Protein AF-A0A9W9YMY6-F1 (afdb_monomer)

Foldseek 3Di:
DDDPDDDADDPCVVVQADDPWDWDADPVRDIATRADAQFDDRRRPHGHFPQCPLPHPDGPEPDPWDWAGDGRFIFTHDDPPDDDTPRDRSCVVVPDDPPDDPPDPDDDDDDDDDDDDDDDDDDDDDD

Nearest PDB structures (foldseek):
  4xbm-assembly2_B  TM=7.900E-01  e=4.863E-05  Homo sapiens
  5fma-assembly1_A  TM=5.945E-01  e=8.253E-06  Homo sapiens
  5fm9-assembly1_A-2  TM=5.738E-01  e=5.297E-06  Homo sapiens
  5fma-assembly2_B  TM=5.670E-01  e=8.253E-06  Homo sapiens
  5mvx-assembly1_A  TM=5.708E-01  e=1.130E-02  Homo sapiens

Sequence (127 aa):
MKGPVCQFVDECHSIPCNGSATCLTDAFGRHSCLCPRGWTGKNCSIDIDNCVSVNSSLSPCHHGSTCVNTPGSFVCQCVPGHTGNIFKDPLSQSERVYPYHSIPLMTINVFTLIMVDTEKAMSFGIT

Mean predicted aligned error: 15.86 Å

Solvent-accessible surface area (backbone atoms only — not comparable to full-atom values): 8636 Å² total; per-residue (Å²): 140,89,68,101,67,90,72,91,54,66,50,47,77,75,59,66,34,36,88,85,29,48,62,43,56,47,100,83,51,45,64,47,41,50,47,45,75,36,36,34,65,79,33,28,76,38,68,43,57,49,66,67,62,58,68,83,82,52,70,86,34,65,92,84,19,46,67,43,64,40,94,45,38,43,42,31,49,59,44,93,98,55,85,70,73,63,70,70,56,96,58,84,73,63,93,68,78,75,100,76,82,90,72,79,92,78,78,93,80,85,90,76,88,77,88,81,91,80,80,90,80,90,79,91,83,90,130

Structure (mmCIF, N/CA/C/O backbone):
data_AF-A0A9W9YMY6-F1
#
_entry.id   AF-A0A9W9YMY6-F1
#
loop_
_atom_site.group_PDB
_atom_site.id
_atom_site.type_symbol
_atom_site.label_atom_id
_atom_site.label_alt_id
_atom_site.label_comp_id
_atom_site.label_asym_id
_atom_site.label_entity_id
_atom_site.label_seq_id
_atom_site.pdbx_PDB_ins_code
_atom_site.Cartn_x
_atom_site.Cartn_y
_atom_site.Cartn_z
_atom_site.occupancy
_atom_site.B_iso_or_equiv
_atom_site.auth_seq_id
_atom_site.auth_comp_id
_atom_site.auth_asym_id
_atom_site.auth_atom_id
_atom_site.pdbx_PDB_model_num
ATOM 1 N N . MET A 1 1 ? 8.339 -10.812 -30.175 1.00 56.59 1 MET A N 1
ATOM 2 C CA . MET A 1 1 ? 8.228 -9.529 -30.904 1.00 56.59 1 MET A CA 1
ATOM 3 C C . MET A 1 1 ? 9.308 -9.482 -31.982 1.00 56.59 1 MET A C 1
ATOM 5 O O . MET A 1 1 ? 10.398 -9.973 -31.716 1.00 56.59 1 MET A O 1
ATOM 9 N N . LYS A 1 2 ? 9.007 -8.997 -33.195 1.00 68.25 2 LYS A N 1
ATOM 10 C CA . LYS A 1 2 ? 9.969 -8.840 -34.307 1.00 68.25 2 LYS A CA 1
ATOM 11 C C . LYS A 1 2 ? 9.655 -7.539 -35.049 1.00 68.25 2 LYS A C 1
ATOM 13 O O . LYS A 1 2 ? 8.485 -7.263 -35.292 1.00 68.25 2 LYS A O 1
ATOM 18 N N . GLY A 1 3 ? 10.682 -6.777 -35.406 1.00 77.06 3 GLY A N 1
ATOM 19 C CA . GLY A 1 3 ? 10.560 -5.522 -36.144 1.00 77.06 3 GLY A CA 1
ATOM 20 C C . GLY A 1 3 ? 11.906 -5.104 -36.742 1.00 77.06 3 GLY A C 1
ATOM 21 O O . GLY A 1 3 ? 12.932 -5.665 -36.357 1.00 77.06 3 GLY A O 1
ATOM 22 N N . PRO A 1 4 ? 11.913 -4.147 -37.686 1.00 76.88 4 PRO A N 1
ATOM 23 C CA . PRO A 1 4 ? 13.142 -3.655 -38.315 1.00 76.88 4 PRO A CA 1
ATOM 24 C C . PRO A 1 4 ? 14.014 -2.834 -37.351 1.00 76.88 4 PRO A C 1
ATOM 26 O O . PRO A 1 4 ? 15.201 -2.658 -37.604 1.00 76.88 4 PRO A O 1
ATOM 29 N N . VAL A 1 5 ? 13.433 -2.360 -36.242 1.00 80.38 5 VAL A N 1
ATOM 30 C CA . VAL A 1 5 ? 14.123 -1.666 -35.152 1.00 80.38 5 VAL A CA 1
ATOM 31 C C . VAL A 1 5 ? 13.655 -2.263 -33.826 1.00 80.38 5 VAL A C 1
ATOM 33 O O . VAL A 1 5 ? 12.453 -2.383 -33.583 1.00 80.38 5 VAL A O 1
ATOM 36 N N . CYS A 1 6 ? 14.604 -2.647 -32.973 1.00 78.94 6 CYS A N 1
ATOM 37 C CA . CYS A 1 6 ? 14.331 -3.074 -31.604 1.00 78.94 6 CYS A CA 1
ATOM 38 C C . CYS A 1 6 ? 14.374 -1.842 -30.700 1.00 78.94 6 CYS A C 1
ATOM 40 O O . CYS A 1 6 ? 15.440 -1.264 -30.503 1.00 78.94 6 CYS A O 1
ATOM 42 N N . GLN A 1 7 ? 13.222 -1.442 -30.168 1.00 81.81 7 GLN A N 1
ATOM 43 C CA . GLN A 1 7 ? 13.110 -0.330 -29.227 1.00 81.81 7 GLN A CA 1
ATOM 44 C C . GLN A 1 7 ? 12.648 -0.825 -27.859 1.00 81.81 7 GLN A C 1
ATOM 46 O O . GLN A 1 7 ? 11.979 -1.855 -27.759 1.00 81.81 7 GLN A O 1
ATOM 51 N N . PHE A 1 8 ? 13.015 -0.081 -26.818 1.00 82.38 8 PHE A N 1
ATOM 52 C CA . PHE A 1 8 ? 12.474 -0.282 -25.481 1.00 82.38 8 PHE A CA 1
ATOM 53 C C . PHE A 1 8 ? 10.972 0.011 -25.503 1.00 82.38 8 PHE A C 1
ATOM 55 O O . PHE A 1 8 ? 10.556 1.054 -26.010 1.00 82.38 8 PHE A O 1
ATOM 62 N N . VAL A 1 9 ? 10.169 -0.914 -24.983 1.00 86.75 9 VAL A N 1
ATOM 63 C CA . VAL A 1 9 ? 8.732 -0.702 -24.818 1.00 86.75 9 VAL A CA 1
ATOM 64 C C . VAL A 1 9 ? 8.505 -0.262 -23.383 1.00 86.75 9 VAL A C 1
ATOM 66 O O . VAL A 1 9 ? 8.827 -1.001 -22.458 1.00 86.75 9 VAL A O 1
ATOM 69 N N 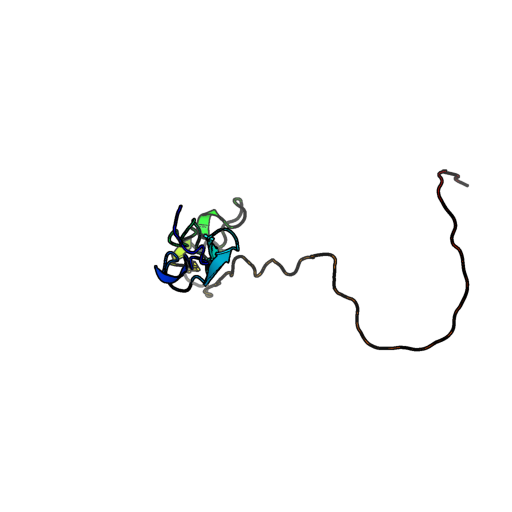. ASP A 1 10 ? 7.989 0.953 -23.204 1.00 88.38 10 ASP A N 1
ATOM 70 C CA . ASP A 1 10 ? 7.561 1.422 -21.893 1.00 88.38 10 ASP A CA 1
ATOM 71 C C . ASP A 1 10 ? 6.146 0.925 -21.591 1.00 88.38 10 ASP A C 1
ATOM 73 O O . ASP A 1 10 ? 5.148 1.515 -22.008 1.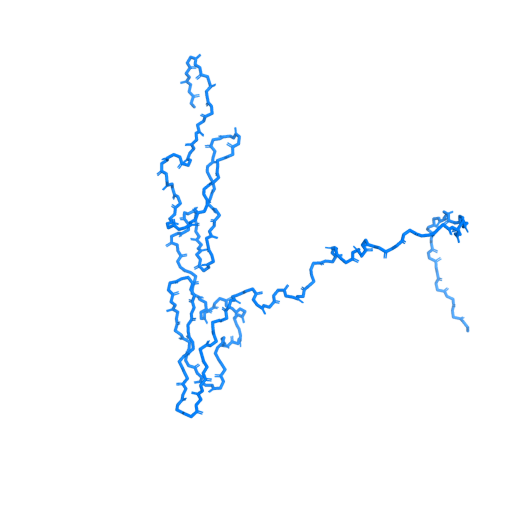00 88.38 10 ASP A O 1
ATOM 77 N N . GLU A 1 11 ? 6.065 -0.163 -20.835 1.00 91.94 11 GLU A N 1
ATOM 78 C CA . GLU A 1 11 ? 4.796 -0.780 -20.449 1.00 91.94 11 GLU A CA 1
ATOM 79 C C . GLU A 1 11 ? 3.989 0.060 -19.447 1.00 91.94 11 GLU A C 1
ATOM 81 O O . GLU A 1 11 ? 2.802 -0.195 -19.232 1.00 91.94 11 GLU A O 1
ATOM 86 N N . CYS A 1 12 ? 4.592 1.090 -18.849 1.00 94.19 12 CYS A N 1
ATOM 87 C CA . CYS A 1 12 ? 3.883 2.036 -17.996 1.00 94.19 12 CYS A CA 1
ATOM 88 C C . CYS A 1 12 ? 3.067 3.061 -18.785 1.00 94.19 12 CYS A C 1
ATOM 90 O O . CYS A 1 12 ? 2.181 3.698 -18.209 1.00 94.19 12 CYS A O 1
ATOM 92 N N . HIS A 1 13 ? 3.288 3.178 -20.098 1.00 93.81 13 HIS A N 1
ATOM 93 C CA . HIS A 1 13 ? 2.538 4.094 -20.953 1.00 93.81 13 HIS A CA 1
ATOM 94 C C . HIS A 1 13 ? 1.028 3.807 -20.953 1.00 93.81 13 HIS A C 1
ATOM 96 O O . HIS A 1 13 ? 0.221 4.730 -21.040 1.00 93.81 13 HIS A O 1
ATOM 102 N N . SER A 1 14 ? 0.624 2.541 -20.801 1.00 92.38 14 SER A N 1
ATOM 103 C CA . SER A 1 14 ? -0.791 2.153 -20.742 1.00 92.38 14 SER A CA 1
ATOM 104 C C . SER A 1 14 ? -1.428 2.317 -19.357 1.00 92.38 14 SER A C 1
ATOM 106 O O . SER A 1 14 ? -2.557 1.873 -19.169 1.00 92.38 14 SER A O 1
ATOM 108 N N . ILE A 1 15 ? -0.711 2.894 -18.385 1.00 93.19 15 ILE A N 1
ATOM 109 C CA . ILE A 1 15 ? -1.171 3.110 -17.003 1.00 93.19 15 ILE A CA 1
ATOM 110 C C . ILE A 1 15 ? -1.733 1.807 -16.384 1.00 93.19 15 ILE A C 1
ATOM 112 O O . ILE A 1 15 ? -2.899 1.740 -15.995 1.00 93.19 15 ILE A O 1
ATOM 116 N N . PRO A 1 16 ? -0.936 0.720 -16.318 1.00 94.44 16 PRO A N 1
ATOM 117 C CA . PRO A 1 16 ? -1.428 -0.577 -15.846 1.00 94.44 16 PRO A CA 1
ATOM 118 C C . PRO A 1 16 ? -1.680 -0.623 -14.329 1.00 94.44 16 PRO A C 1
ATOM 120 O O . PRO A 1 16 ? -2.405 -1.498 -13.860 1.00 94.44 16 PRO A O 1
ATOM 123 N N . CYS A 1 17 ? -1.082 0.288 -13.557 1.00 96.31 17 CYS A N 1
ATOM 124 C CA . CYS A 1 17 ? -1.197 0.340 -12.102 1.00 96.31 17 CYS A CA 1
ATOM 125 C C . CYS A 1 17 ? -2.346 1.258 -11.665 1.00 96.31 17 CYS A C 1
ATOM 127 O O . CYS A 1 17 ? -2.553 2.321 -12.246 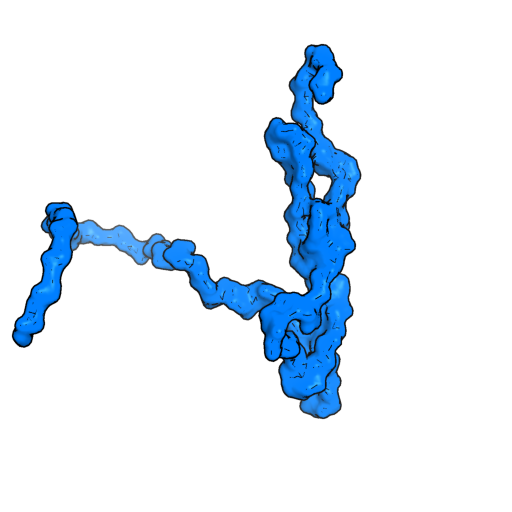1.00 96.31 17 CYS A O 1
ATOM 129 N N . ASN A 1 18 ? -3.080 0.864 -10.626 1.00 94.00 18 ASN A N 1
ATOM 130 C CA . ASN A 1 18 ? -4.263 1.583 -10.165 1.00 94.00 18 ASN A CA 1
ATOM 131 C C . ASN A 1 18 ? -3.933 2.733 -9.196 1.00 94.00 18 ASN A C 1
ATOM 133 O O . ASN A 1 18 ? -3.048 2.619 -8.345 1.00 94.00 18 ASN A O 1
ATOM 137 N N . GLY A 1 19 ? -4.722 3.807 -9.269 1.00 87.81 19 GLY A N 1
ATOM 138 C CA . GLY A 1 19 ? -4.691 4.913 -8.312 1.00 87.81 19 GLY A CA 1
ATOM 139 C C . GLY A 1 19 ? -3.327 5.601 -8.214 1.00 87.81 19 GLY A C 1
ATOM 140 O O . GLY A 1 19 ? -2.790 6.077 -9.208 1.00 87.81 19 GLY A O 1
ATOM 141 N N . SER A 1 20 ? -2.785 5.674 -6.997 1.00 86.62 20 SER A N 1
ATOM 142 C CA . SER A 1 20 ? -1.496 6.310 -6.684 1.00 86.62 20 SER A CA 1
ATOM 143 C C . SER A 1 20 ? -0.291 5.358 -6.753 1.00 86.62 20 SER A C 1
ATOM 145 O O . SER A 1 20 ? 0.783 5.685 -6.246 1.00 86.62 20 SER A O 1
ATOM 147 N N . ALA A 1 21 ? -0.449 4.172 -7.348 1.00 93.56 21 ALA A N 1
ATOM 148 C CA . ALA A 1 21 ? 0.637 3.209 -7.507 1.00 93.56 21 ALA A CA 1
ATOM 149 C C . ALA A 1 21 ? 1.727 3.707 -8.464 1.00 93.56 21 ALA A C 1
ATOM 151 O O . ALA A 1 21 ? 1.445 4.315 -9.497 1.00 93.56 21 ALA A O 1
ATOM 152 N N . THR A 1 22 ? 2.986 3.396 -8.145 1.00 95.12 22 THR A N 1
ATOM 153 C CA . THR A 1 22 ? 4.119 3.724 -9.023 1.00 95.12 22 THR A CA 1
ATOM 154 C C . THR A 1 22 ? 4.355 2.577 -9.994 1.00 95.12 22 THR A C 1
ATOM 156 O O . THR A 1 22 ? 4.588 1.445 -9.574 1.00 95.12 22 THR A O 1
ATOM 159 N N . CYS A 1 23 ? 4.301 2.864 -11.290 1.00 95.94 23 CYS A N 1
ATOM 160 C CA . CYS A 1 23 ? 4.614 1.889 -12.327 1.00 95.94 23 CYS A CA 1
ATOM 161 C C . CYS A 1 23 ? 6.111 1.896 -12.649 1.00 95.94 23 CYS A C 1
ATOM 163 O O . CYS A 1 23 ? 6.712 2.962 -12.778 1.00 95.94 23 CYS A O 1
ATOM 165 N N . LEU A 1 24 ? 6.694 0.707 -12.804 1.00 94.81 24 LEU A N 1
ATOM 166 C CA . LEU A 1 24 ? 8.075 0.506 -13.228 1.00 94.81 24 LEU A CA 1
ATOM 167 C C . LEU A 1 24 ? 8.129 -0.454 -14.417 1.00 94.81 24 LEU A C 1
ATOM 169 O O . LEU A 1 24 ? 7.585 -1.556 -14.332 1.00 94.81 24 LEU A O 1
ATOM 173 N N . THR A 1 25 ? 8.851 -0.072 -15.469 1.00 94.38 25 THR A N 1
ATOM 174 C CA . THR A 1 25 ? 9.176 -0.947 -16.603 1.00 94.38 25 THR A CA 1
ATOM 175 C C . THR A 1 25 ? 10.622 -1.429 -16.489 1.00 94.38 25 THR A C 1
ATOM 177 O O . THR A 1 25 ? 11.531 -0.627 -16.273 1.00 94.38 25 THR A O 1
ATOM 180 N N . ASP A 1 26 ? 10.852 -2.736 -16.625 1.00 89.06 26 ASP A N 1
ATOM 181 C CA . ASP A 1 26 ? 12.194 -3.324 -16.609 1.00 89.06 26 ASP A CA 1
ATOM 182 C C . ASP A 1 26 ? 12.849 -3.366 -18.002 1.00 89.06 26 ASP A C 1
ATOM 184 O O . ASP A 1 26 ? 12.207 -3.165 -19.030 1.00 89.06 26 ASP A O 1
ATOM 188 N N . ALA A 1 27 ? 14.147 -3.681 -18.046 1.00 86.06 27 ALA A N 1
ATOM 189 C CA . ALA A 1 27 ? 14.927 -3.769 -19.286 1.00 86.06 27 ALA A CA 1
ATOM 190 C C . ALA A 1 27 ? 14.426 -4.834 -20.287 1.00 86.06 27 ALA A C 1
ATOM 192 O O . ALA A 1 27 ? 14.865 -4.845 -21.437 1.00 86.06 27 ALA A O 1
ATOM 193 N N . PHE A 1 28 ? 13.529 -5.730 -19.866 1.00 86.75 28 PHE A N 1
ATOM 194 C CA . PHE A 1 28 ? 12.953 -6.792 -20.689 1.00 86.75 28 PHE A CA 1
ATOM 195 C C . PHE A 1 28 ? 11.543 -6.450 -21.196 1.00 86.75 28 PHE A C 1
ATOM 197 O O . PHE A 1 28 ? 10.913 -7.308 -21.817 1.00 86.75 28 PHE A O 1
ATOM 204 N N . GLY A 1 29 ? 11.045 -5.232 -20.948 1.00 84.50 29 GLY A N 1
ATOM 205 C CA . GLY A 1 29 ? 9.695 -4.820 -21.341 1.00 84.50 29 GLY A CA 1
ATOM 206 C C . GLY A 1 29 ? 8.613 -5.472 -20.481 1.00 84.50 29 GLY A C 1
ATOM 207 O O . GLY A 1 29 ? 7.550 -5.840 -20.973 1.00 84.50 29 GLY A O 1
ATOM 208 N N . ARG A 1 30 ? 8.885 -5.704 -19.194 1.00 89.00 30 ARG A N 1
ATOM 209 C CA . ARG A 1 30 ? 7.862 -6.122 -18.225 1.00 89.00 30 ARG A CA 1
ATOM 210 C C . ARG A 1 30 ? 7.552 -4.961 -17.297 1.00 89.00 30 ARG A C 1
ATOM 212 O O . ARG A 1 30 ? 8.467 -4.295 -16.822 1.00 89.00 30 ARG A O 1
ATOM 219 N N . HIS A 1 31 ? 6.275 -4.774 -16.975 1.00 92.62 31 HIS A N 1
ATOM 220 C CA . HIS A 1 31 ? 5.880 -3.850 -15.917 1.00 92.62 31 HIS A CA 1
ATOM 221 C C . HIS A 1 31 ? 5.801 -4.539 -14.554 1.00 92.62 31 HIS A C 1
ATOM 223 O O . HIS A 1 31 ? 5.488 -5.728 -14.433 1.00 92.62 31 HIS A O 1
ATOM 229 N N . SER A 1 32 ? 5.995 -3.734 -13.520 1.00 94.88 32 SER A N 1
ATOM 230 C CA . SER A 1 32 ? 5.650 -4.035 -12.136 1.00 94.88 32 SER A CA 1
ATOM 231 C C . SER A 1 32 ? 5.048 -2.796 -11.483 1.00 94.88 32 SER A C 1
ATOM 233 O O . SER A 1 32 ? 5.418 -1.669 -11.813 1.00 94.88 32 SER A O 1
ATOM 235 N N . CYS A 1 33 ? 4.102 -3.005 -10.572 1.00 96.62 33 CYS A N 1
ATOM 236 C CA . CYS A 1 33 ? 3.464 -1.928 -9.831 1.00 96.62 33 CYS A CA 1
ATOM 237 C C . CYS A 1 33 ? 3.949 -1.944 -8.383 1.00 96.62 33 CYS A C 1
ATOM 239 O O . CYS A 1 33 ? 3.794 -2.943 -7.678 1.00 96.62 33 CYS A O 1
ATOM 241 N N . LEU A 1 34 ? 4.511 -0.826 -7.931 1.00 95.44 34 LEU A N 1
ATOM 242 C CA . LEU A 1 34 ? 4.743 -0.570 -6.518 1.00 95.44 34 LEU A CA 1
ATOM 243 C C . LEU A 1 34 ? 3.443 -0.048 -5.912 1.00 95.44 34 LEU A C 1
ATOM 245 O O . LEU A 1 34 ? 3.021 1.082 -6.182 1.00 95.44 34 LEU A O 1
ATOM 249 N N . CYS A 1 35 ? 2.796 -0.897 -5.120 1.00 93.31 35 CYS A N 1
ATOM 250 C CA . CYS A 1 35 ? 1.501 -0.573 -4.552 1.00 93.31 35 CYS A CA 1
ATOM 251 C C . CYS A 1 35 ? 1.605 0.440 -3.416 1.00 93.31 35 CYS A C 1
ATOM 253 O O . CYS A 1 35 ? 2.493 0.323 -2.565 1.00 93.31 35 CYS A O 1
ATOM 255 N N . PRO A 1 36 ? 0.683 1.419 -3.374 1.00 87.81 36 PRO A N 1
ATOM 256 C CA . PRO A 1 36 ? 0.555 2.283 -2.226 1.00 87.81 36 PRO A CA 1
ATOM 257 C C . PRO A 1 36 ? 0.095 1.450 -1.031 1.00 87.81 36 PRO A C 1
ATOM 259 O O . PRO A 1 36 ? -0.409 0.330 -1.146 1.00 87.81 36 PRO A O 1
ATOM 262 N N . ARG A 1 37 ? 0.271 2.025 0.150 1.00 82.06 37 ARG A N 1
ATOM 263 C CA . ARG A 1 37 ? -0.107 1.391 1.403 1.00 82.06 37 ARG A CA 1
ATOM 264 C C . ARG A 1 37 ? -1.562 0.910 1.406 1.00 82.06 37 ARG A C 1
ATOM 266 O O . ARG A 1 37 ? -2.453 1.665 1.039 1.00 82.06 37 ARG A O 1
ATOM 273 N N . GLY A 1 38 ? -1.771 -0.310 1.903 1.00 82.94 38 GLY A N 1
ATOM 274 C CA . GLY A 1 38 ? -3.099 -0.914 2.029 1.00 82.94 38 GLY A CA 1
ATOM 275 C C . GLY A 1 38 ? -3.636 -1.491 0.719 1.00 82.94 38 GLY A C 1
ATOM 276 O O . GLY A 1 38 ? -4.766 -1.951 0.693 1.00 82.94 38 GLY A O 1
ATOM 277 N N . TRP A 1 39 ? -2.827 -1.518 -0.345 1.00 88.44 39 TRP A N 1
ATOM 278 C CA . TRP A 1 39 ? -3.193 -2.096 -1.635 1.00 88.44 39 TRP A CA 1
ATOM 279 C C . TRP A 1 39 ? -2.232 -3.212 -2.041 1.00 88.44 39 TRP A C 1
ATOM 281 O O . TRP A 1 39 ? -1.042 -3.192 -1.724 1.00 88.44 39 TRP A O 1
ATOM 291 N N . THR A 1 40 ? -2.751 -4.192 -2.771 1.00 88.75 40 THR A N 1
ATOM 292 C CA . THR A 1 40 ? -2.020 -5.361 -3.262 1.00 88.75 40 THR A CA 1
ATOM 293 C C . THR A 1 40 ? -2.538 -5.816 -4.632 1.00 88.75 40 THR A C 1
ATOM 295 O O . THR A 1 40 ? -3.410 -5.194 -5.250 1.00 88.75 40 THR A O 1
ATOM 298 N N . GLY A 1 41 ? -1.980 -6.918 -5.127 1.00 91.56 41 GLY A N 1
ATOM 299 C CA . GLY A 1 41 ? -2.237 -7.469 -6.451 1.00 91.56 41 GLY A CA 1
ATOM 300 C C . GLY A 1 41 ? -1.330 -6.867 -7.521 1.00 91.56 41 GLY A C 1
ATOM 301 O O . GLY A 1 41 ? -0.682 -5.845 -7.316 1.00 91.56 41 GLY A O 1
ATOM 302 N N . LYS A 1 42 ? -1.303 -7.506 -8.697 1.00 92.88 42 LYS A N 1
ATOM 303 C CA . LYS A 1 42 ? -0.399 -7.146 -9.804 1.00 92.88 42 LYS A CA 1
ATOM 304 C C . LYS A 1 42 ? -0.488 -5.668 -10.205 1.00 92.88 42 LYS A C 1
ATOM 306 O O . LYS A 1 42 ? 0.529 -5.066 -10.521 1.00 92.88 42 LYS A O 1
ATOM 311 N N . ASN A 1 43 ? -1.697 -5.111 -10.144 1.00 94.75 43 ASN A N 1
ATOM 312 C CA . ASN A 1 43 ? -2.006 -3.743 -10.550 1.00 94.75 43 ASN A CA 1
ATOM 313 C C . ASN A 1 43 ? -2.423 -2.857 -9.363 1.00 94.75 43 ASN A C 1
ATOM 315 O O . ASN A 1 43 ? -2.969 -1.778 -9.574 1.00 94.75 43 ASN A O 1
ATOM 319 N N . CYS A 1 44 ? -2.209 -3.303 -8.120 1.00 95.31 44 CYS A N 1
ATOM 320 C CA . CYS A 1 44 ? -2.568 -2.546 -6.912 1.00 95.31 44 CYS A CA 1
ATOM 321 C C . CYS A 1 44 ? -4.062 -2.199 -6.812 1.00 95.31 44 CYS A C 1
ATOM 323 O O . CYS A 1 44 ? -4.445 -1.128 -6.351 1.00 95.31 44 CYS A O 1
ATOM 325 N N . SER A 1 45 ? -4.916 -3.099 -7.299 1.00 94.19 45 SER A N 1
ATOM 326 C CA . SER A 1 45 ? -6.374 -2.916 -7.338 1.00 94.19 45 SER A CA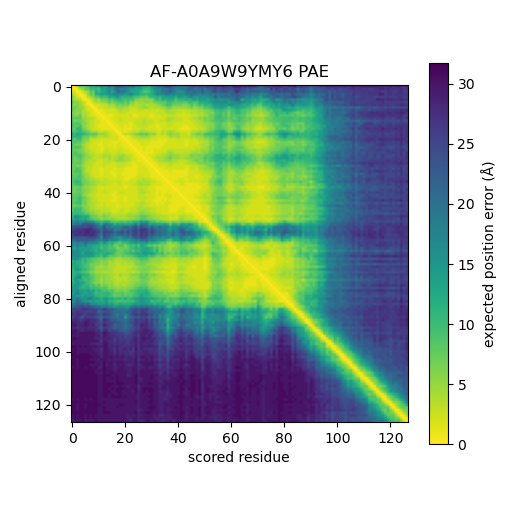 1
ATOM 327 C C . SER A 1 45 ? -7.099 -3.644 -6.209 1.00 94.19 45 SER A C 1
ATOM 329 O O . SER A 1 45 ? -8.317 -3.544 -6.109 1.00 94.19 45 SER A O 1
ATOM 331 N N . ILE A 1 46 ? -6.371 -4.407 -5.395 1.00 91.44 46 ILE A N 1
ATOM 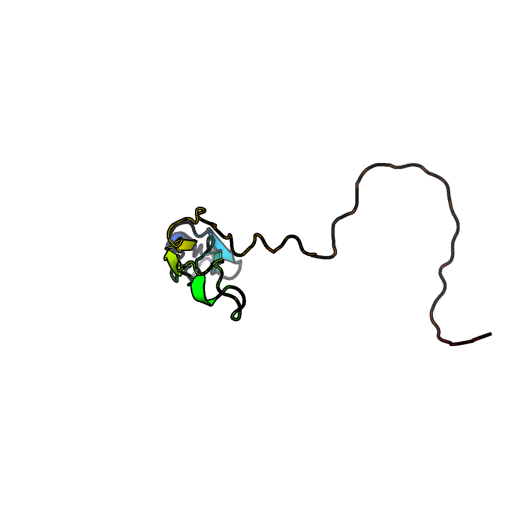332 C CA . ILE A 1 46 ? -6.940 -5.200 -4.309 1.00 91.44 46 ILE A CA 1
ATOM 333 C C . ILE A 1 46 ? -6.668 -4.458 -3.007 1.00 91.44 46 ILE A C 1
ATOM 335 O O . ILE A 1 46 ? -5.510 -4.232 -2.668 1.00 91.44 46 ILE A O 1
ATOM 339 N N . ASP A 1 47 ? -7.725 -4.086 -2.299 1.00 89.81 47 ASP A N 1
ATOM 340 C CA . ASP A 1 47 ? -7.630 -3.522 -0.956 1.00 89.81 47 ASP A CA 1
ATOM 341 C C . ASP A 1 47 ? -7.242 -4.618 0.046 1.00 89.81 47 ASP A C 1
ATOM 343 O O . ASP A 1 47 ? -7.753 -5.741 -0.014 1.00 89.81 47 ASP A O 1
ATOM 347 N N . ILE A 1 48 ? -6.304 -4.316 0.938 1.00 86.81 48 ILE A N 1
ATOM 348 C CA . ILE A 1 48 ? -5.895 -5.236 1.998 1.00 86.81 48 ILE A CA 1
ATOM 349 C C . ILE A 1 48 ? -6.860 -5.059 3.164 1.00 86.81 48 ILE A C 1
ATOM 351 O O . ILE A 1 48 ? -6.922 -3.988 3.756 1.00 86.81 48 ILE A O 1
ATOM 355 N N . ASP A 1 49 ? -7.548 -6.137 3.545 1.00 85.81 49 ASP A N 1
ATOM 356 C CA . ASP A 1 49 ? -8.341 -6.133 4.769 1.00 85.81 49 ASP A CA 1
ATOM 357 C C . ASP A 1 49 ? -7.412 -6.156 5.993 1.00 85.81 49 ASP A C 1
ATOM 359 O O . ASP A 1 49 ? -6.866 -7.190 6.409 1.00 85.81 49 ASP A O 1
ATOM 363 N N . ASN A 1 50 ? -7.203 -4.975 6.569 1.00 77.12 50 ASN A N 1
ATOM 364 C CA . ASN A 1 50 ? -6.326 -4.785 7.718 1.00 77.12 50 ASN A CA 1
ATOM 365 C C . ASN A 1 50 ? -6.944 -5.294 9.029 1.00 77.12 50 ASN A C 1
ATOM 367 O O . ASN A 1 50 ? -6.218 -5.462 10.010 1.00 77.12 50 ASN A O 1
ATOM 371 N N . CYS A 1 51 ? -8.244 -5.603 9.056 1.00 81.12 51 CYS A N 1
ATOM 372 C CA . CYS A 1 51 ? -8.884 -6.214 10.219 1.00 81.12 51 CYS A CA 1
ATOM 373 C C . CYS A 1 51 ? -8.526 -7.699 10.380 1.00 81.12 51 CYS A C 1
ATOM 375 O O . CYS A 1 51 ? -8.576 -8.208 11.501 1.00 81.12 51 CYS A O 1
ATOM 377 N N . VAL A 1 52 ? -8.129 -8.382 9.299 1.00 78.06 52 VAL A N 1
ATOM 378 C CA . VAL A 1 52 ? -7.763 -9.815 9.315 1.00 78.06 52 VAL A CA 1
ATOM 379 C C . VAL A 1 52 ? -6.266 -10.081 9.113 1.00 78.06 52 VAL A C 1
ATOM 381 O O . VAL A 1 52 ? -5.768 -11.134 9.519 1.00 78.06 52 VAL A O 1
ATOM 384 N N . SER A 1 53 ? -5.537 -9.144 8.495 1.00 64.12 53 SER A N 1
ATOM 385 C CA . SER A 1 53 ? -4.148 -9.348 8.049 1.00 64.12 53 SER A CA 1
ATOM 386 C C . SER A 1 53 ? -3.067 -8.970 9.070 1.00 64.12 53 SER A C 1
ATOM 388 O O . SER A 1 53 ? -1.952 -9.487 8.988 1.00 64.12 53 SER A O 1
ATOM 390 N N . VAL A 1 54 ? -3.366 -8.129 10.067 1.00 58.59 54 VAL A N 1
ATOM 391 C CA . VAL A 1 54 ? -2.417 -7.771 11.137 1.00 58.59 54 VAL A CA 1
ATOM 392 C C . VAL A 1 54 ? -2.245 -8.930 12.126 1.00 58.59 54 VAL A C 1
ATOM 394 O O . VAL A 1 54 ? -2.900 -8.992 13.158 1.00 58.59 54 VAL A O 1
ATOM 397 N N . ASN A 1 55 ? -1.343 -9.862 11.809 1.00 50.28 55 ASN A N 1
ATOM 398 C CA . ASN A 1 55 ? -0.846 -10.913 12.707 1.00 50.28 55 ASN A CA 1
ATOM 399 C C . ASN A 1 55 ? -1.980 -11.674 13.424 1.00 50.28 55 ASN A C 1
ATOM 401 O O . ASN A 1 55 ? -2.162 -11.521 14.630 1.00 50.28 55 ASN A O 1
ATOM 405 N N . SER A 1 56 ? -2.725 -12.459 12.639 1.00 48.91 56 SER A N 1
ATOM 406 C CA . SER A 1 56 ? -3.925 -13.294 12.868 1.00 48.91 56 SER A CA 1
ATOM 407 C C . SER A 1 56 ? -4.182 -13.957 14.245 1.00 48.91 56 SER A C 1
ATOM 409 O O . SER A 1 56 ? -4.591 -15.113 14.322 1.00 48.91 56 SER A O 1
ATOM 411 N N . SER A 1 57 ? -4.000 -13.265 15.365 1.00 49.47 57 SER A N 1
ATOM 412 C CA . SER A 1 57 ? -4.385 -13.724 16.710 1.00 49.47 57 SER A CA 1
ATOM 413 C C . SER A 1 57 ? -4.748 -12.585 17.667 1.00 49.47 57 SER A C 1
ATOM 415 O O . SER A 1 57 ? -5.230 -12.851 18.765 1.00 49.47 57 SER A O 1
ATOM 417 N N . LEU A 1 58 ? -4.571 -11.320 17.269 1.00 58.47 58 LEU A N 1
ATOM 418 C CA . LEU A 1 58 ? -4.956 -10.169 18.080 1.00 58.47 58 LEU A CA 1
ATOM 419 C C . LEU A 1 58 ? -5.736 -9.178 17.215 1.00 58.47 58 LEU A C 1
ATOM 421 O O . LEU A 1 58 ? -5.217 -8.696 16.213 1.00 58.47 58 LEU A O 1
ATOM 425 N N . SER A 1 59 ? -6.975 -8.863 17.605 1.00 68.56 59 SER A N 1
ATOM 426 C CA . SER A 1 59 ? -7.732 -7.773 16.977 1.00 68.56 59 SER A CA 1
ATOM 427 C C . SER A 1 59 ? -6.872 -6.501 16.972 1.00 68.56 59 SER A C 1
ATOM 429 O O . SER A 1 59 ? -6.319 -6.144 18.021 1.00 68.56 59 SER A O 1
ATOM 431 N N . PRO A 1 60 ? -6.744 -5.780 15.840 1.00 73.44 60 PRO A N 1
ATOM 432 C CA . PRO A 1 60 ? -6.010 -4.517 15.822 1.00 73.44 60 PRO A CA 1
ATOM 433 C C . PRO A 1 60 ? -6.642 -3.462 16.732 1.00 73.44 60 PRO A C 1
ATOM 435 O O . PRO A 1 60 ? -5.961 -2.511 17.127 1.00 73.44 60 PRO A O 1
ATOM 438 N N . CYS A 1 61 ? -7.916 -3.627 17.076 1.00 79.25 61 CYS A N 1
ATOM 439 C CA . CYS A 1 61 ? -8.673 -2.727 17.923 1.00 79.25 61 CYS A CA 1
ATOM 440 C C . CYS A 1 61 ? -8.714 -3.238 19.370 1.00 79.25 61 CYS A C 1
ATOM 442 O O . CYS A 1 61 ? -9.016 -4.401 19.631 1.00 79.25 61 CYS A O 1
ATOM 444 N N . HIS A 1 62 ? -8.402 -2.348 20.315 1.00 78.81 62 HIS A N 1
ATOM 445 C CA . HIS A 1 62 ? -8.298 -2.656 21.746 1.00 78.81 62 HIS A CA 1
ATOM 446 C C . HIS A 1 62 ? -9.592 -2.326 22.504 1.00 78.81 62 HIS A C 1
ATOM 448 O O . HIS A 1 62 ? -10.486 -1.667 21.972 1.00 78.81 62 HIS A O 1
ATOM 454 N N . HIS A 1 63 ? -9.680 -2.755 23.768 1.00 80.12 63 HIS A N 1
ATOM 455 C CA . HIS A 1 63 ? -10.770 -2.407 24.698 1.00 80.12 63 HIS A CA 1
ATOM 456 C C . HIS A 1 63 ? -12.184 -2.726 24.176 1.00 80.12 63 HIS A C 1
ATOM 458 O O . HIS A 1 63 ? -13.116 -1.956 24.381 1.00 80.12 63 HIS A O 1
ATOM 464 N N . GLY A 1 64 ? -12.343 -3.844 23.461 1.00 77.12 64 GLY A N 1
ATOM 465 C CA . GLY A 1 64 ? -13.643 -4.254 22.914 1.00 77.12 64 GLY A CA 1
ATOM 466 C C . GLY A 1 64 ? -14.144 -3.397 21.745 1.00 77.12 64 GLY A C 1
ATOM 467 O O . GLY A 1 64 ? -15.317 -3.478 21.402 1.00 77.12 64 GLY A O 1
ATOM 468 N N . SER A 1 65 ? -13.278 -2.582 21.136 1.00 83.94 65 SER A N 1
ATOM 469 C CA . SER A 1 65 ? -13.614 -1.784 19.951 1.00 83.94 65 SER A CA 1
ATOM 470 C C . SER A 1 65 ? -13.736 -2.665 18.700 1.00 83.94 65 SER A C 1
ATOM 472 O O . SER A 1 65 ? -12.957 -3.604 18.516 1.00 83.94 65 SER A O 1
ATOM 474 N N . THR A 1 66 ? -14.666 -2.324 17.809 1.00 85.44 66 THR A N 1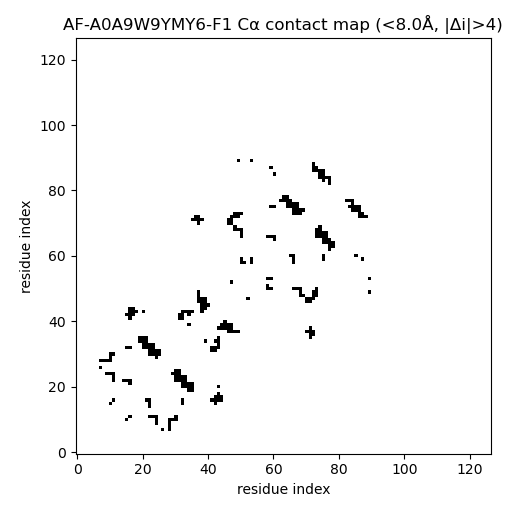
ATOM 475 C CA . THR A 1 66 ? -14.906 -3.054 16.553 1.00 85.44 66 THR A CA 1
ATOM 476 C C . THR A 1 66 ? -13.963 -2.560 15.458 1.00 85.44 66 THR A C 1
ATOM 478 O O . THR A 1 66 ? -13.838 -1.354 15.257 1.00 85.44 66 THR A O 1
ATOM 481 N N . CYS A 1 67 ? -13.309 -3.467 14.730 1.00 86.62 67 CYS A N 1
ATOM 482 C CA . CYS A 1 67 ? -12.516 -3.101 13.553 1.00 86.62 67 CYS A CA 1
ATOM 483 C C . CYS A 1 67 ? -13.408 -2.953 12.319 1.00 86.62 67 CYS A C 1
ATOM 485 O O . CYS A 1 67 ? -14.250 -3.813 12.062 1.00 86.62 67 CYS A O 1
ATOM 487 N N . VAL A 1 68 ? -13.200 -1.885 11.551 1.00 87.94 68 VAL A N 1
ATOM 488 C CA . VAL A 1 68 ? -13.876 -1.631 10.276 1.00 87.94 68 VAL A CA 1
ATOM 489 C C . VAL A 1 68 ? -12.818 -1.346 9.216 1.00 87.94 68 VAL A C 1
ATOM 491 O O . VAL A 1 68 ? -12.088 -0.359 9.317 1.00 87.94 68 VAL A O 1
ATOM 494 N N . ASN A 1 69 ? -12.732 -2.207 8.204 1.00 87.31 69 ASN A N 1
ATOM 495 C CA . ASN A 1 69 ? -11.813 -2.020 7.087 1.00 87.31 69 ASN A CA 1
ATOM 496 C C . ASN A 1 69 ? -12.234 -0.821 6.225 1.00 87.31 69 ASN A C 1
ATOM 498 O O . ASN A 1 69 ? -13.428 -0.587 6.015 1.00 87.31 69 ASN A O 1
ATOM 502 N N . THR A 1 70 ? -11.263 -0.064 5.718 1.00 87.69 70 THR A N 1
ATOM 503 C CA . THR A 1 70 ? -11.500 1.081 4.832 1.00 87.69 70 THR A CA 1
ATOM 504 C C . THR A 1 70 ? -10.509 1.059 3.667 1.00 87.69 70 THR A C 1
ATOM 506 O O . THR A 1 70 ? -9.431 0.500 3.810 1.00 87.69 70 THR A O 1
ATOM 509 N N . PRO A 1 71 ? -10.811 1.676 2.511 1.00 88.00 71 PRO A N 1
ATOM 510 C CA . PRO A 1 71 ? -9.884 1.653 1.381 1.00 88.00 71 PRO A CA 1
ATOM 511 C C . PRO A 1 71 ? -8.492 2.196 1.751 1.00 88.00 71 PRO A C 1
ATOM 513 O O . PRO A 1 71 ? -8.347 3.364 2.124 1.00 88.00 71 PRO A O 1
ATOM 516 N N . GLY A 1 72 ? -7.473 1.347 1.647 1.00 82.75 72 GLY A N 1
ATOM 517 C CA . GLY A 1 72 ? -6.082 1.618 1.999 1.00 82.75 72 GLY A CA 1
ATOM 518 C C . GLY A 1 72 ? -5.770 1.626 3.504 1.00 82.75 72 GLY A C 1
ATOM 519 O O . GLY A 1 72 ? -4.631 1.933 3.870 1.00 82.75 72 GLY A O 1
ATOM 520 N N . SER A 1 73 ? -6.737 1.347 4.388 1.00 83.44 73 SER A N 1
ATOM 521 C CA . SER A 1 73 ? -6.568 1.456 5.845 1.00 83.44 73 SER A CA 1
ATOM 522 C C . SER A 1 73 ? -7.636 0.688 6.648 1.00 83.44 73 SER A C 1
ATOM 524 O O . SER A 1 73 ? -8.292 -0.224 6.167 1.00 83.44 73 SER A O 1
ATOM 526 N N . PHE A 1 74 ? -7.784 1.015 7.928 1.00 82.94 74 PHE A N 1
ATOM 527 C CA . PHE A 1 74 ? -8.906 0.597 8.754 1.00 82.94 74 PHE A CA 1
ATOM 528 C C . PHE A 1 74 ? -9.145 1.606 9.876 1.00 82.94 74 PHE A C 1
ATOM 530 O O . PHE A 1 74 ? -8.290 2.437 10.198 1.00 82.94 74 PHE A O 1
ATOM 537 N N . VAL A 1 75 ? -10.315 1.514 10.501 1.00 84.75 75 VAL A N 1
ATOM 538 C CA . VAL A 1 75 ? -10.680 2.312 11.671 1.00 84.75 75 VAL A CA 1
ATOM 539 C C . VAL A 1 75 ? -11.200 1.421 12.793 1.00 84.75 75 VAL A C 1
ATOM 541 O O . VAL A 1 75 ? -11.849 0.405 12.556 1.00 84.75 75 VAL A O 1
ATOM 544 N N . CYS A 1 76 ? -10.924 1.817 14.034 1.00 86.06 76 CYS A N 1
ATOM 545 C CA . CYS A 1 76 ? -11.510 1.194 15.215 1.00 86.06 76 CYS A CA 1
ATOM 546 C C . CYS A 1 76 ? -12.711 2.010 15.688 1.00 86.06 76 CYS A C 1
ATOM 548 O O . CYS A 1 76 ? -12.573 3.186 16.024 1.00 86.06 76 CYS A O 1
ATOM 550 N N . GLN A 1 77 ? -13.876 1.377 15.747 1.00 87.19 77 GLN A N 1
ATOM 551 C CA . GLN A 1 77 ? -15.082 1.951 16.319 1.00 87.19 77 GLN A CA 1
ATOM 552 C C . GLN A 1 77 ? -15.117 1.668 17.824 1.00 87.19 77 GLN A C 1
ATOM 554 O O . GLN A 1 77 ? -15.296 0.527 18.254 1.00 87.19 77 GLN A O 1
ATOM 559 N N . CYS A 1 78 ? -14.913 2.716 18.622 1.00 84.88 78 CYS A N 1
ATOM 560 C CA . CYS A 1 78 ? -14.896 2.626 20.079 1.00 84.88 78 CYS A CA 1
ATOM 561 C C . CYS A 1 78 ? -16.288 2.371 20.668 1.00 84.88 78 CYS A C 1
ATOM 563 O O . CYS A 1 78 ? -17.299 2.870 20.171 1.00 84.88 78 CYS A O 1
ATOM 565 N N . VAL A 1 79 ? -16.314 1.642 21.783 1.00 86.31 79 VAL A N 1
ATOM 566 C CA . VAL A 1 79 ? -17.490 1.526 22.655 1.00 86.31 79 VAL A CA 1
ATOM 567 C C . VAL A 1 79 ? -17.713 2.828 23.453 1.00 86.31 79 VAL A C 1
ATOM 569 O O . VAL A 1 79 ? -16.771 3.613 23.612 1.00 86.31 79 VAL A O 1
ATOM 572 N N . PRO A 1 80 ? -18.931 3.092 23.972 1.00 88.81 80 PRO A N 1
ATOM 573 C CA . PRO A 1 80 ? -19.208 4.291 24.764 1.00 88.81 80 PRO A CA 1
ATOM 574 C C . PRO A 1 80 ? -18.227 4.471 25.931 1.00 88.81 80 PRO A C 1
ATOM 576 O O . PRO A 1 80 ? -17.905 3.516 26.632 1.00 88.81 80 PRO A O 1
ATOM 579 N N . GLY A 1 81 ? -17.757 5.703 26.141 1.00 81.69 81 GLY A N 1
ATOM 580 C CA . GLY A 1 81 ? -16.765 6.028 27.176 1.00 81.69 81 GLY A CA 1
ATOM 581 C C . GLY A 1 81 ? -15.303 5.830 26.756 1.00 81.69 81 GLY A C 1
ATOM 582 O O . GLY A 1 81 ? -14.412 6.221 27.504 1.00 81.69 81 GLY A O 1
ATOM 583 N N . HIS A 1 82 ? -15.042 5.295 25.560 1.00 77.56 82 HIS A N 1
ATOM 584 C CA . HIS A 1 82 ? -13.702 5.181 24.986 1.00 77.56 82 HIS A CA 1
ATOM 585 C C . HIS A 1 82 ? -13.547 6.103 23.772 1.00 77.56 82 HIS A C 1
ATOM 587 O O . HIS A 1 82 ? -14.484 6.314 23.003 1.00 77.56 82 HIS A O 1
ATOM 593 N N . THR A 1 83 ? -12.349 6.656 23.594 1.00 73.62 83 THR A N 1
ATOM 594 C CA . THR A 1 83 ? -12.009 7.556 22.486 1.00 73.62 83 THR A CA 1
ATOM 595 C C . THR A 1 83 ? -10.701 7.126 21.825 1.00 73.62 83 THR A C 1
ATOM 597 O O . THR A 1 83 ? -9.882 6.430 22.426 1.00 73.62 83 THR A O 1
ATOM 600 N N . GLY A 1 84 ? -10.513 7.545 20.571 1.00 66.06 84 GLY A N 1
ATOM 601 C CA . GLY A 1 84 ? -9.315 7.275 19.779 1.00 66.06 84 GLY A CA 1
ATOM 602 C C . GLY A 1 84 ? -9.616 6.505 18.495 1.00 66.06 84 GLY A C 1
ATOM 603 O O . GLY A 1 84 ? -10.082 5.373 18.514 1.00 66.06 84 GLY A O 1
ATOM 604 N N . ASN A 1 85 ? -9.290 7.104 17.357 1.00 59.19 85 ASN A N 1
ATOM 605 C CA . ASN A 1 85 ? -9.207 6.441 16.064 1.00 59.19 85 ASN A CA 1
ATOM 606 C C . ASN A 1 85 ? -7.749 6.028 15.851 1.00 59.19 85 ASN A C 1
ATOM 608 O O . ASN A 1 85 ? -6.938 6.804 15.351 1.00 59.19 85 ASN A O 1
ATOM 612 N N . ILE A 1 86 ? -7.375 4.821 16.271 1.00 56.84 86 ILE A N 1
ATOM 613 C CA . ILE A 1 86 ? -6.013 4.358 16.002 1.00 56.84 86 ILE A CA 1
ATOM 614 C C . ILE A 1 86 ? -5.936 4.027 14.510 1.00 56.84 86 ILE A C 1
ATOM 616 O O . ILE A 1 86 ? -6.304 2.930 14.098 1.00 56.84 86 ILE A O 1
ATOM 620 N N . PHE A 1 87 ? -5.477 4.979 13.699 1.00 55.50 87 PHE A N 1
ATOM 621 C CA . PHE A 1 87 ? -4.987 4.696 12.356 1.00 55.50 87 PHE A CA 1
ATOM 622 C C . PHE A 1 87 ? -3.705 3.885 12.550 1.00 55.50 87 PHE A C 1
ATOM 624 O O . PHE A 1 87 ? -2.620 4.452 12.688 1.00 55.50 87 PHE A O 1
ATOM 631 N N . LYS A 1 88 ? -3.815 2.558 12.701 1.00 53.94 88 LYS A N 1
ATOM 632 C CA . LYS A 1 88 ? -2.601 1.747 12.740 1.00 53.94 88 LYS A CA 1
ATOM 633 C C . LYS A 1 88 ? -2.160 1.576 11.312 1.00 53.94 88 LYS A C 1
ATOM 635 O O . LYS A 1 88 ? -2.681 0.772 10.553 1.00 53.94 88 LYS A O 1
ATOM 640 N N . ASP A 1 89 ? -1.166 2.365 10.983 1.00 52.91 89 ASP A N 1
ATOM 641 C CA . ASP A 1 89 ? -0.235 2.059 9.932 1.00 52.91 89 ASP A CA 1
ATOM 642 C C . ASP A 1 89 ? 0.249 0.596 10.153 1.00 52.91 89 ASP A C 1
ATOM 644 O O . ASP A 1 89 ? 0.922 0.363 11.157 1.00 52.91 89 ASP A O 1
ATOM 648 N N . PRO A 1 90 ? -0.035 -0.416 9.299 1.00 49.06 90 PRO A N 1
ATOM 649 C CA . PRO A 1 90 ? 0.593 -1.751 9.374 1.00 49.06 90 PRO A CA 1
ATOM 650 C C . PRO A 1 90 ? 2.146 -1.801 9.459 1.00 49.06 90 PRO A C 1
ATOM 652 O O . PRO A 1 90 ? 2.715 -2.884 9.508 1.00 49.06 90 PRO A O 1
ATOM 655 N N . LEU A 1 91 ? 2.849 -0.659 9.497 1.00 51.31 91 LEU A N 1
ATOM 656 C CA . LEU A 1 91 ? 4.296 -0.504 9.689 1.00 51.31 91 LEU A CA 1
ATOM 657 C C . LEU A 1 91 ? 4.656 0.352 10.916 1.00 51.31 91 LEU A C 1
ATOM 659 O O . LEU A 1 91 ? 5.834 0.448 11.238 1.00 51.31 91 LEU A O 1
ATOM 663 N N . SER A 1 92 ? 3.702 0.861 11.710 1.00 48.22 92 SER A N 1
ATOM 664 C CA . SER A 1 92 ? 4.029 1.468 13.016 1.00 48.22 92 SER A CA 1
ATOM 665 C C . SER A 1 92 ? 4.505 0.437 14.060 1.00 48.22 92 SER A C 1
ATOM 667 O O . SER A 1 92 ? 4.556 0.732 15.250 1.00 48.22 92 SER A O 1
ATOM 669 N N . GLN A 1 93 ? 4.819 -0.793 13.638 1.00 45.44 93 GLN A N 1
ATOM 670 C CA . GLN A 1 93 ? 5.541 -1.803 14.415 1.00 45.44 93 GLN A CA 1
ATOM 671 C C . GLN A 1 93 ? 6.900 -2.189 13.795 1.00 45.44 93 GLN A C 1
ATOM 673 O O . GLN A 1 93 ? 7.563 -3.075 14.332 1.00 45.44 93 GLN A O 1
ATOM 678 N N . SER A 1 94 ? 7.363 -1.531 12.720 1.00 43.34 94 SER A N 1
ATOM 679 C CA . SER A 1 94 ? 8.672 -1.820 12.108 1.00 43.34 94 SER A CA 1
ATOM 680 C C . SER A 1 94 ? 9.853 -1.041 12.704 1.00 43.34 94 SER A C 1
ATOM 682 O O . SER A 1 94 ? 10.939 -1.075 12.135 1.00 43.34 94 SER A O 1
ATOM 684 N N . GLU A 1 95 ? 9.719 -0.422 13.881 1.00 40.94 95 GLU A N 1
ATOM 685 C CA . GLU A 1 95 ? 10.881 0.026 14.678 1.00 40.94 95 GLU A CA 1
ATOM 686 C C . GLU A 1 95 ? 11.549 -1.123 15.462 1.00 40.94 95 GLU A C 1
ATOM 688 O O . GLU A 1 95 ? 12.136 -0.925 16.524 1.00 40.94 95 GLU A O 1
ATOM 693 N N . ARG A 1 96 ? 11.510 -2.358 14.944 1.00 46.19 96 ARG A N 1
ATOM 694 C CA . ARG A 1 96 ? 12.401 -3.427 15.411 1.00 46.19 96 ARG A CA 1
ATOM 695 C C . ARG A 1 96 ? 13.149 -4.091 14.252 1.00 46.19 96 ARG A C 1
ATOM 697 O O . ARG A 1 96 ? 12.708 -5.085 13.695 1.00 46.19 96 ARG A O 1
ATOM 704 N N . VAL A 1 97 ? 14.335 -3.524 14.012 1.00 37.78 97 VAL A N 1
ATOM 705 C CA . VAL A 1 97 ? 15.601 -4.177 13.628 1.00 37.78 97 VAL A CA 1
ATOM 706 C C . VAL A 1 97 ? 15.682 -4.794 12.221 1.00 37.78 97 VAL A C 1
ATOM 708 O O . VAL A 1 97 ? 15.535 -5.998 12.041 1.00 37.78 97 VAL A O 1
ATOM 711 N N . TYR A 1 98 ? 16.114 -3.989 11.244 1.00 32.25 98 TYR A N 1
ATOM 712 C CA . TYR A 1 98 ? 17.114 -4.465 10.277 1.00 32.25 98 TYR A CA 1
ATOM 713 C C . TYR A 1 98 ? 18.508 -4.241 10.905 1.00 32.25 98 TYR A C 1
ATOM 715 O O . TYR A 1 98 ? 18.762 -3.141 11.394 1.00 32.25 98 TYR A O 1
ATOM 723 N N . PRO A 1 99 ? 19.426 -5.227 10.934 1.00 42.09 99 PRO A N 1
ATOM 724 C CA . PRO A 1 99 ? 20.669 -5.150 11.715 1.00 42.09 99 PRO A CA 1
ATOM 725 C C . PRO A 1 99 ? 21.805 -4.351 11.043 1.00 42.09 99 PRO A C 1
ATOM 727 O O . PRO A 1 99 ? 22.971 -4.561 11.356 1.00 42.09 99 PRO A O 1
ATOM 730 N N . TYR A 1 100 ? 21.505 -3.427 10.130 1.00 45.94 100 TYR A N 1
ATOM 731 C CA . TYR A 1 100 ? 22.522 -2.638 9.431 1.00 45.94 100 TYR A CA 1
ATOM 732 C C . TYR A 1 100 ? 22.102 -1.166 9.363 1.00 45.94 100 TYR A C 1
ATOM 734 O O . TYR A 1 100 ? 21.089 -0.861 8.742 1.00 45.94 100 TYR A O 1
ATOM 742 N N . HIS A 1 101 ? 22.948 -0.289 9.921 1.00 44.75 101 HIS A N 1
ATOM 743 C CA . HIS A 1 101 ? 22.995 1.187 9.803 1.00 44.75 101 HIS A CA 1
ATOM 744 C C . HIS A 1 101 ? 22.742 2.046 11.053 1.00 44.75 101 HIS A C 1
ATOM 746 O O . HIS A 1 101 ? 22.381 3.213 10.938 1.00 44.75 101 HIS A O 1
ATOM 752 N N . SER A 1 102 ? 23.139 1.558 12.230 1.00 43.47 102 SER A N 1
ATOM 753 C CA . SER A 1 102 ? 23.666 2.442 13.285 1.00 43.47 102 SER A CA 1
ATOM 754 C C . SER A 1 102 ? 25.199 2.491 13.217 1.00 43.47 102 SER A C 1
ATOM 756 O O . SER A 1 102 ? 25.872 2.013 14.124 1.00 43.47 102 SER A O 1
ATOM 758 N N . ILE A 1 103 ? 25.768 3.032 12.133 1.00 50.22 103 ILE A N 1
ATOM 759 C CA . ILE A 1 103 ? 27.156 3.527 12.159 1.00 50.22 103 ILE A CA 1
ATOM 760 C C . ILE A 1 103 ? 27.056 5.049 12.313 1.00 50.22 103 ILE A C 1
ATOM 762 O O . ILE A 1 103 ? 26.711 5.722 11.340 1.00 50.22 103 ILE A O 1
ATOM 766 N N . PRO A 1 104 ? 27.302 5.619 13.506 1.00 41.16 104 PRO A N 1
ATOM 767 C CA . PRO A 1 104 ? 27.373 7.063 13.645 1.00 41.16 104 PRO A CA 1
ATOM 768 C C . PRO A 1 104 ? 28.670 7.557 12.991 1.00 41.16 104 PRO A C 1
ATOM 770 O O . PRO A 1 104 ? 29.772 7.339 13.491 1.00 41.16 104 PRO A O 1
ATOM 773 N N . LEU A 1 105 ? 28.542 8.234 11.850 1.00 51.66 105 LEU A N 1
ATOM 774 C CA . LEU A 1 105 ? 29.571 9.140 11.344 1.00 51.66 105 LEU A CA 1
ATOM 775 C C . LEU A 1 105 ? 29.659 10.327 12.307 1.00 51.66 105 LEU A C 1
ATOM 777 O O . LEU A 1 105 ? 28.801 11.191 12.212 1.00 51.66 105 LEU A O 1
ATOM 781 N N . MET A 1 106 ? 30.628 10.311 13.232 1.00 48.88 106 MET A N 1
ATOM 782 C CA . MET A 1 106 ? 31.396 11.412 13.870 1.00 48.88 106 MET A CA 1
ATOM 783 C C . MET A 1 106 ? 32.123 10.743 15.060 1.00 48.88 106 MET A C 1
ATOM 785 O O . MET A 1 106 ? 31.475 10.382 16.030 1.00 48.88 106 MET A O 1
ATOM 789 N N . THR A 1 107 ? 33.414 10.415 15.051 1.00 39.03 107 THR A N 1
ATOM 790 C CA . THR A 1 107 ? 34.573 11.305 14.952 1.00 39.03 107 THR A CA 1
ATOM 791 C C . THR A 1 107 ? 35.813 10.494 14.549 1.00 39.03 107 THR A C 1
ATOM 793 O O . THR A 1 107 ? 36.072 9.406 15.056 1.00 39.03 107 THR A O 1
ATOM 796 N N 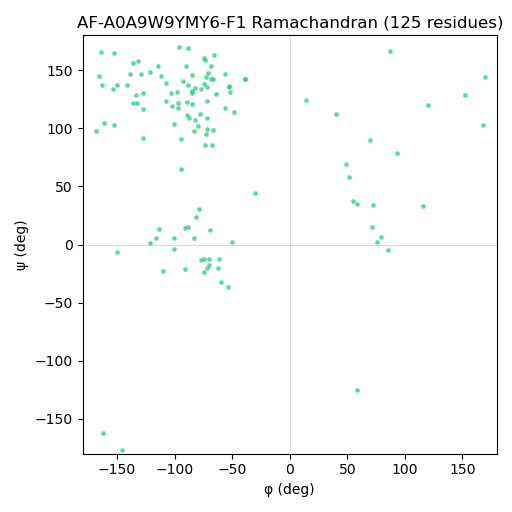. ILE A 1 108 ? 36.616 11.039 13.639 1.00 51.41 108 ILE A N 1
ATOM 797 C CA . ILE A 1 108 ? 37.990 10.585 13.415 1.00 51.41 108 ILE A CA 1
ATOM 798 C C . ILE A 1 108 ? 38.819 11.046 14.620 1.00 51.41 108 ILE A C 1
ATOM 800 O O . ILE A 1 108 ? 38.892 12.249 14.868 1.00 51.41 108 ILE A O 1
ATOM 804 N N . ASN A 1 109 ? 39.493 10.133 15.325 1.00 37.91 109 ASN A N 1
ATOM 805 C CA . ASN A 1 109 ? 40.830 10.440 15.822 1.00 37.91 109 ASN A CA 1
ATOM 806 C C . ASN A 1 109 ? 41.718 9.198 15.924 1.00 37.91 109 ASN A C 1
ATOM 808 O O . ASN A 1 109 ? 41.297 8.105 16.289 1.00 37.91 109 ASN A O 1
ATOM 812 N N . VAL A 1 110 ? 42.945 9.421 15.489 1.00 55.03 110 VAL A N 1
ATOM 813 C CA . VAL A 1 110 ? 44.003 8.473 15.155 1.00 55.03 110 VAL A CA 1
ATOM 814 C C . VAL A 1 110 ? 44.611 7.896 16.446 1.00 55.03 110 VAL A C 1
ATOM 816 O O . VAL A 1 110 ? 44.527 8.541 17.484 1.00 55.03 110 VAL A O 1
ATOM 819 N N . PHE A 1 111 ? 45.290 6.744 16.353 1.00 48.62 111 PHE A N 1
ATOM 820 C CA . PHE A 1 111 ? 46.083 6.050 17.393 1.00 48.62 111 PHE A CA 1
ATOM 821 C C . PHE A 1 111 ? 45.372 4.980 18.234 1.00 48.62 111 PHE A C 1
ATOM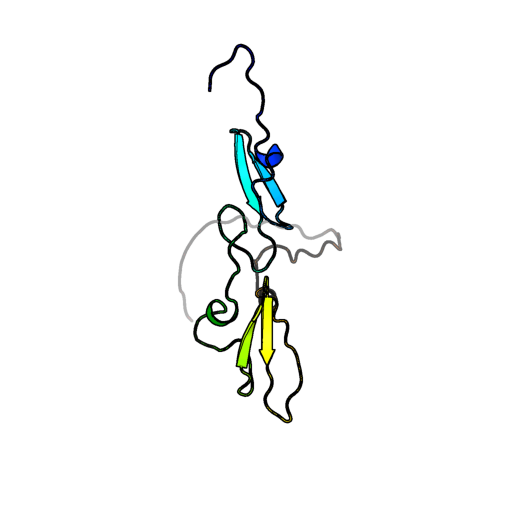 823 O O . PHE A 1 111 ? 45.147 5.140 19.427 1.00 48.62 111 PHE A O 1
ATOM 830 N N . THR A 1 112 ? 45.205 3.790 17.659 1.00 46.88 112 THR A N 1
ATOM 831 C CA . THR A 1 112 ? 45.967 2.617 18.132 1.00 46.88 112 THR A CA 1
ATOM 832 C C . THR A 1 112 ? 45.949 1.530 17.054 1.00 46.88 112 THR A C 1
ATOM 834 O O . THR A 1 112 ? 44.967 0.827 16.850 1.00 46.88 112 THR A O 1
ATOM 837 N N . LEU A 1 113 ? 47.089 1.400 16.361 1.00 39.34 113 LEU A N 1
ATOM 838 C CA . LEU A 1 113 ? 47.660 0.105 15.955 1.00 39.34 113 LEU A CA 1
ATOM 839 C C . LEU A 1 113 ? 47.434 -0.866 17.139 1.00 39.34 113 LEU A C 1
ATOM 841 O O . LEU A 1 113 ? 47.494 -0.402 18.273 1.00 39.34 113 LEU A O 1
ATOM 845 N N . ILE A 1 114 ? 47.123 -2.153 16.995 1.00 40.41 114 ILE A N 1
ATOM 846 C CA . ILE A 1 114 ? 48.060 -3.225 16.642 1.00 40.41 114 ILE A CA 1
ATOM 847 C C . ILE A 1 114 ? 47.242 -4.464 16.229 1.00 40.41 114 ILE A C 1
ATOM 849 O O . ILE A 1 114 ? 46.178 -4.742 16.773 1.00 40.41 114 ILE A O 1
ATOM 853 N N . MET A 1 115 ? 47.788 -5.182 15.257 1.00 41.44 115 MET A N 1
ATOM 854 C CA . MET A 1 115 ? 47.387 -6.480 14.713 1.00 41.44 115 MET A CA 1
ATOM 855 C C . MET A 1 115 ? 46.903 -7.493 15.758 1.00 41.44 115 MET A C 1
ATOM 857 O O . MET A 1 115 ? 47.575 -7.621 16.772 1.00 41.44 115 MET A O 1
ATOM 861 N N . VAL A 1 116 ? 45.879 -8.295 15.438 1.00 41.28 116 VAL A N 1
ATOM 862 C CA . VAL A 1 116 ? 45.985 -9.771 15.415 1.00 41.28 116 VAL A CA 1
ATOM 863 C C . VAL A 1 116 ? 44.958 -10.311 14.416 1.00 41.28 116 VAL A C 1
ATOM 865 O O . VAL A 1 116 ? 43.761 -10.373 14.676 1.00 41.28 116 VAL A O 1
ATOM 868 N N . ASP A 1 117 ? 45.474 -10.686 13.257 1.00 43.38 117 ASP A N 1
ATOM 869 C CA . ASP A 1 117 ? 44.898 -11.677 12.362 1.00 43.38 117 ASP A CA 1
ATOM 870 C C . ASP A 1 117 ? 45.247 -13.046 12.970 1.00 43.38 117 ASP A C 1
ATOM 872 O O . ASP A 1 117 ? 46.435 -13.347 13.059 1.00 43.38 117 ASP A O 1
ATOM 876 N N . THR A 1 118 ? 44.290 -13.838 13.467 1.00 37.72 118 THR A N 1
ATOM 877 C CA . THR A 1 118 ? 44.499 -15.286 13.666 1.00 37.72 118 THR A CA 1
ATOM 878 C C . THR A 1 118 ? 43.193 -16.078 13.602 1.00 37.72 118 THR A C 1
ATOM 880 O O . THR A 1 118 ? 42.158 -15.743 14.176 1.00 37.72 118 THR A O 1
ATOM 883 N N . GLU A 1 119 ? 43.288 -17.168 12.857 1.00 40.81 119 GLU A N 1
ATOM 884 C CA . GLU A 1 119 ? 42.258 -18.117 12.482 1.00 40.81 119 GLU A CA 1
ATOM 885 C C . GLU A 1 119 ? 41.735 -18.967 13.663 1.00 40.81 119 GLU A C 1
ATOM 887 O O . GLU A 1 119 ? 42.447 -19.256 14.616 1.00 40.81 119 GLU A O 1
ATOM 892 N N . LYS A 1 120 ? 40.485 -19.432 13.536 1.00 38.00 120 LYS A N 1
ATOM 893 C CA . LYS A 1 120 ? 40.036 -20.818 13.789 1.00 38.00 120 LYS A CA 1
ATOM 894 C C . LYS A 1 120 ? 40.628 -21.574 15.001 1.00 38.00 120 LYS A C 1
ATOM 896 O O . LYS A 1 120 ? 41.737 -22.077 14.926 1.00 38.00 120 LYS A O 1
ATOM 901 N N . ALA A 1 121 ? 39.784 -21.854 16.003 1.00 33.12 121 ALA A N 1
ATOM 902 C CA . ALA A 1 121 ? 39.470 -23.204 16.522 1.00 33.12 121 ALA A CA 1
ATOM 903 C C . ALA A 1 121 ? 39.057 -23.214 18.011 1.00 33.12 121 ALA A C 1
ATOM 905 O O . ALA A 1 121 ? 39.737 -22.687 18.879 1.00 33.12 121 ALA A O 1
ATOM 906 N N . MET A 1 122 ? 37.913 -23.863 18.253 1.00 36.22 122 MET A N 1
ATOM 907 C CA . MET A 1 122 ? 37.581 -24.799 19.342 1.00 36.22 122 MET A CA 1
ATOM 908 C C . MET A 1 122 ? 38.530 -24.878 20.558 1.00 36.22 122 MET A C 1
ATOM 910 O O . MET A 1 122 ? 39.662 -25.324 20.424 1.00 36.22 122 MET A O 1
ATOM 914 N N . SER A 1 123 ? 38.003 -24.680 21.771 1.00 33.91 123 SER A N 1
ATOM 915 C CA . SER A 1 123 ? 37.715 -25.775 22.724 1.00 33.91 123 SER A CA 1
ATOM 916 C C . SER A 1 123 ? 37.363 -25.236 24.1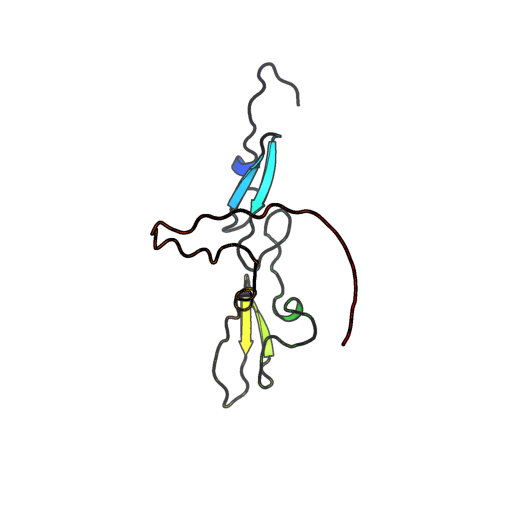17 1.00 33.91 123 SER A C 1
ATOM 918 O O . SER A 1 123 ? 37.921 -24.252 24.590 1.00 33.91 123 SER A O 1
ATOM 920 N N . PHE A 1 124 ? 36.437 -25.940 24.769 1.00 45.84 124 PHE A N 1
ATOM 921 C CA . PHE A 1 124 ? 36.092 -25.847 26.185 1.00 45.84 124 PHE A CA 1
ATOM 922 C C . PHE A 1 124 ? 37.308 -26.069 27.100 1.00 45.84 124 PHE A C 1
ATOM 924 O O . PHE A 1 124 ? 38.149 -26.922 26.818 1.00 45.84 124 PHE A O 1
ATOM 931 N N . GLY A 1 125 ? 37.310 -25.384 28.246 1.00 32.56 125 GLY A N 1
ATOM 932 C CA . GLY A 1 125 ? 38.201 -25.649 29.374 1.00 32.56 125 GLY A CA 1
ATOM 933 C C . GLY A 1 125 ? 37.754 -24.882 30.618 1.00 32.56 125 GLY A C 1
ATOM 934 O O . GLY A 1 125 ? 38.031 -23.698 30.746 1.00 32.56 125 GLY A O 1
ATOM 935 N N . ILE A 1 126 ? 37.018 -25.567 31.495 1.00 44.97 126 ILE A N 1
ATOM 936 C CA . ILE A 1 126 ? 36.598 -25.121 32.831 1.00 44.97 126 ILE A CA 1
ATOM 937 C C . ILE A 1 126 ? 37.799 -25.242 33.779 1.00 44.97 126 ILE A C 1
ATOM 939 O O . ILE A 1 126 ? 38.415 -26.307 33.806 1.00 44.97 126 ILE A O 1
ATOM 943 N N . THR A 1 127 ? 38.084 -24.221 34.589 1.00 43.62 127 THR A N 1
ATOM 944 C CA . THR A 1 127 ? 38.385 -24.324 36.035 1.00 43.62 127 THR A CA 1
ATOM 945 C C . THR A 1 127 ? 38.133 -22.961 36.666 1.00 43.62 127 THR A C 1
ATOM 947 O O . THR A 1 127 ? 38.591 -21.959 36.077 1.00 43.62 127 THR A O 1
#

Radius of gyration: 26.01 Å; Cα contacts (8 Å, |Δi|>4): 154; chains: 1; bounding box: 67×37×74 Å

Organism: NCBI:txid174260

Secondary structure (DSSP, 8-state):
---SS-----GGGG--S-TTPEEEE-TTS-EEEEPPTTEESTTS-EEP-HHHHSSTTS-SS-TTPEEEEETTEEEEEPPTT--------TTTT--S--SS---------------------------

pLDDT: mean 70.44, std 20.99, range [32.25, 96.62]

InterPro domains:
  IPR000152 EGF-type aspartate/asparagine hydroxylation site [PS00010] (67-78)
  IPR000742 EGF-like domain [PF00008] (12-43)
  IPR000742 EGF-like domain [PF00008] (59-85)
  IPR000742 EGF-like domain [PS00022] (33-44)
  IPR000742 EGF-like domain [PS01186] (33-44)
  IPR000742 EGF-like domain [PS50026] (8-45)
  IPR000742 EGF-like domain [PS50026] (47-88)
  IPR000742 EGF-like domain [SM00181] (11-45)
  IPR000742 EGF-like domain [SM00181] (50-88)
  IPR001881 EGF-like calcium-binding domain [SM00179] (9-45)
  IPR001881 EGF-like calcium-binding domain [SM00179] (47-88)
  IPR018097 EGF-like calcium-binding, conserved site [PS01187] (47-76)